Protein AF-A0AAW4VRE9-F1 (afdb_monomer_lite)

Secondary structure (DSSP, 8-state):
--HHHHHHHHHHHHH---HHHHHHHHHHTTSS-SS-HHHHTSHHHHHHHHHHHHHHHTS---GGGS------

Foldseek 3Di:
DAQLQVQQVCCCVVVVDDSVVSNVVCPVVVVAPPDNCCAQQCVVVLQVVQVVCCVVVVHHGHSVNGDTGGND

Radius of gyration: 13.89 Å; chains: 1; bounding box: 32×23×35 Å

pLDDT: mean 97.2, std 1.82, range [88.19, 98.56]

Sequence (72 aa):
VNGTTNFILSKMTQEGMEFLDALMLATELGYAEADPTADIEGYDAGRKVAIMASIAFNSRVTFSDVYTEGIT

Organism: NCBI:txid1982628

InterPro domains:
  IPR001342 Homoserine dehydrogenase, catalytic [PF00742] (1-72)
  IPR019811 Homoserine dehydrogenase, conserved site [PS01042] (26-48)

Structure (mmCIF, N/CA/C/O backbone):
data_AF-A0AAW4VRE9-F1
#
_entry.id   AF-A0AAW4VRE9-F1
#
loop_
_atom_site.group_PDB
_atom_site.id
_atom_site.type_symbol
_atom_site.label_atom_id
_atom_site.label_alt_id
_atom_site.label_comp_id
_atom_site.label_asym_id
_atom_site.label_entity_id
_atom_site.label_seq_id
_atom_site.pdbx_PDB_ins_code
_atom_site.Cartn_x
_atom_site.Cartn_y
_atom_site.Cartn_z
_atom_site.occupancy
_atom_site.B_iso_or_equiv
_atom_site.auth_seq_id
_atom_site.auth_comp_id
_atom_site.auth_asym_id
_atom_site.auth_atom_id
_atom_site.pdbx_PDB_model_num
ATOM 1 N N . VAL A 1 1 ? 4.421 -4.245 0.321 1.00 88.19 1 VAL A N 1
ATOM 2 C CA . VAL A 1 1 ? 5.456 -3.220 0.631 1.00 88.19 1 VAL A CA 1
ATOM 3 C C . VAL A 1 1 ? 4.832 -1.832 0.806 1.00 88.19 1 VAL A C 1
ATOM 5 O O . VAL A 1 1 ? 5.287 -0.858 0.215 1.00 88.19 1 VAL A O 1
ATOM 8 N N . ASN A 1 2 ? 3.800 -1.733 1.644 1.00 96.94 2 ASN A N 1
ATOM 9 C CA . ASN A 1 2 ? 3.079 -0.494 1.928 1.00 96.94 2 ASN A CA 1
ATOM 10 C C . ASN A 1 2 ? 2.711 -0.488 3.421 1.00 96.94 2 ASN A C 1
ATOM 12 O O . ASN A 1 2 ? 2.250 -1.507 3.933 1.00 96.94 2 ASN A O 1
ATOM 16 N N . GLY A 1 3 ? 3.040 0.599 4.123 1.00 96.19 3 GLY A N 1
ATOM 17 C CA . GLY A 1 3 ? 2.876 0.691 5.577 1.00 96.19 3 GLY A CA 1
ATOM 18 C C . GLY A 1 3 ? 1.422 0.919 5.981 1.00 96.19 3 GLY A C 1
ATOM 19 O O . GLY A 1 3 ? 0.937 0.241 6.883 1.00 96.19 3 GLY A O 1
ATOM 20 N N . THR A 1 4 ? 0.733 1.811 5.269 1.00 97.06 4 THR A N 1
ATOM 21 C CA . THR A 1 4 ? -0.664 2.191 5.496 1.00 97.06 4 THR A CA 1
ATOM 22 C C . THR A 1 4 ? -1.599 0.989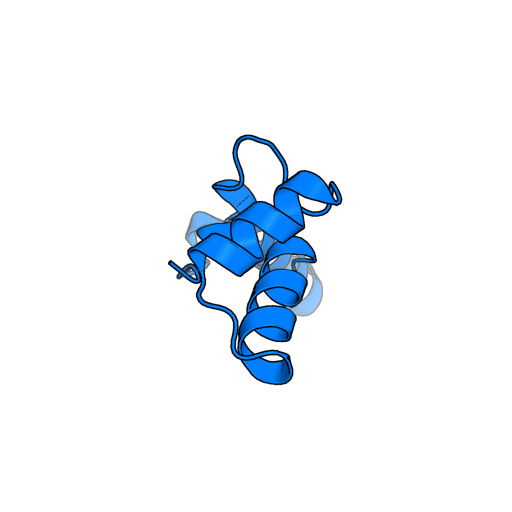 5.396 1.00 97.06 4 THR A C 1
ATOM 24 O O . THR A 1 4 ? -2.314 0.681 6.348 1.00 97.06 4 THR A O 1
ATOM 27 N N . THR A 1 5 ? -1.541 0.230 4.295 1.00 97.50 5 THR A N 1
ATOM 28 C CA . THR A 1 5 ? -2.393 -0.957 4.114 1.00 97.50 5 THR A CA 1
ATOM 29 C C . THR A 1 5 ? -2.079 -2.048 5.127 1.00 97.50 5 THR A C 1
ATOM 31 O O . THR A 1 5 ? -2.992 -2.674 5.661 1.00 97.50 5 THR A O 1
ATOM 34 N N . ASN A 1 6 ? -0.800 -2.247 5.462 1.00 98.00 6 ASN A N 1
ATOM 35 C CA . ASN A 1 6 ? -0.416 -3.227 6.474 1.00 98.00 6 ASN A CA 1
ATOM 36 C C . ASN A 1 6 ? -0.922 -2.842 7.873 1.00 98.00 6 ASN A C 1
ATOM 38 O O . ASN A 1 6 ? -1.334 -3.718 8.633 1.00 98.00 6 ASN A O 1
ATOM 42 N N . PHE A 1 7 ? -0.912 -1.551 8.215 1.00 98.00 7 PHE A N 1
ATOM 43 C CA . PHE A 1 7 ? -1.479 -1.053 9.467 1.00 98.00 7 PHE A CA 1
ATOM 44 C C . PHE A 1 7 ? -2.988 -1.322 9.529 1.00 98.00 7 PHE A C 1
ATOM 46 O O . PHE A 1 7 ? -3.450 -1.932 10.493 1.00 98.00 7 PHE A O 1
ATOM 53 N N . ILE A 1 8 ? -3.727 -0.953 8.477 1.00 98.06 8 ILE A N 1
ATOM 54 C CA . ILE A 1 8 ? -5.182 -1.151 8.380 1.00 98.06 8 ILE A CA 1
ATOM 55 C C . ILE A 1 8 ? -5.540 -2.634 8.548 1.00 98.06 8 ILE A C 1
ATOM 57 O O . ILE A 1 8 ? -6.290 -2.986 9.457 1.00 98.06 8 ILE A O 1
ATOM 61 N N . LEU A 1 9 ? -4.937 -3.526 7.754 1.00 98.19 9 LEU A N 1
ATOM 62 C CA . LEU A 1 9 ? -5.214 -4.967 7.831 1.00 98.19 9 LEU A CA 1
ATOM 63 C C . LEU A 1 9 ? -4.839 -5.570 9.194 1.00 98.19 9 LEU A C 1
ATOM 65 O O . LEU A 1 9 ? -5.526 -6.469 9.684 1.00 98.19 9 LEU A O 1
ATOM 69 N N . SER A 1 10 ? -3.774 -5.070 9.830 1.00 98.31 10 SER A N 1
ATOM 70 C CA . SER A 1 10 ? -3.385 -5.509 11.176 1.00 98.31 10 SER A CA 1
ATOM 71 C C . SER A 1 10 ? -4.439 -5.126 12.213 1.00 98.31 10 SER A C 1
ATOM 73 O O . SER A 1 10 ? -4.781 -5.957 13.050 1.00 98.31 10 SER A O 1
ATOM 75 N N . LYS A 1 11 ? -4.991 -3.908 12.136 1.00 98.12 11 LYS A N 1
ATOM 76 C CA . LYS A 1 11 ? -6.069 -3.450 13.022 1.00 98.12 11 LYS A CA 1
ATOM 77 C C . LYS A 1 11 ? -7.356 -4.236 12.817 1.00 98.12 11 LYS A C 1
ATOM 79 O O . LYS A 1 11 ? -7.933 -4.715 13.790 1.00 98.12 11 LYS A O 1
ATOM 84 N N . MET A 1 12 ? -7.741 -4.470 11.565 1.00 98.19 12 MET A N 1
ATOM 85 C CA . MET A 1 12 ? -8.903 -5.303 11.250 1.00 98.19 12 MET A CA 1
ATOM 86 C C . MET A 1 12 ? -8.744 -6.726 11.804 1.00 98.19 12 MET A C 1
ATOM 88 O O . MET A 1 12 ? -9.642 -7.254 12.450 1.00 98.19 12 MET A O 1
ATOM 92 N N . THR A 1 13 ? -7.570 -7.335 11.620 1.00 98.12 13 THR A N 1
ATOM 93 C CA . THR A 1 13 ? -7.336 -8.732 12.019 1.00 98.12 13 THR A CA 1
ATOM 94 C C . THR A 1 13 ? -7.182 -8.904 13.531 1.00 98.12 13 THR A C 1
ATOM 96 O O . THR A 1 13 ? -7.702 -9.862 14.097 1.00 98.12 13 THR A O 1
ATOM 99 N N . GLN A 1 14 ? -6.427 -8.024 14.194 1.00 98.06 14 GLN A N 1
ATOM 100 C CA . GLN A 1 14 ? -6.058 -8.202 15.605 1.00 98.06 14 GLN A CA 1
ATOM 101 C C . GLN A 1 14 ? -7.090 -7.614 16.565 1.00 98.06 14 GLN A C 1
ATOM 103 O O . GLN A 1 14 ? -7.259 -8.128 17.668 1.00 98.06 14 GLN A O 1
ATOM 108 N N . GLU A 1 15 ? -7.767 -6.543 16.155 1.00 97.25 15 GLU A N 1
ATOM 109 C CA . GLU A 1 15 ? -8.704 -5.794 16.999 1.00 97.25 15 GLU A CA 1
ATOM 110 C C . GLU A 1 15 ? -10.153 -5.930 16.506 1.00 97.25 15 GLU A C 1
ATOM 112 O O . GLU A 1 15 ? -11.063 -5.414 17.148 1.00 97.25 15 GLU A O 1
ATOM 117 N N . GLY A 1 16 ? -10.385 -6.652 15.401 1.00 97.19 16 GLY A N 1
ATOM 118 C CA . GLY A 1 16 ? -11.721 -6.877 14.844 1.00 97.19 16 GLY A CA 1
ATOM 119 C C . GLY A 1 16 ? -12.366 -5.610 14.284 1.00 97.19 16 GLY A C 1
ATOM 120 O O . GLY A 1 16 ? -13.589 -5.536 14.226 1.00 97.19 16 GLY A O 1
ATOM 121 N N . MET A 1 17 ? -11.563 -4.599 13.933 1.00 97.75 17 MET A N 1
ATOM 122 C CA . MET A 1 17 ? -12.068 -3.346 13.371 1.00 97.75 17 MET A CA 1
ATOM 123 C C . MET A 1 17 ? -12.629 -3.559 11.964 1.00 97.75 17 MET A C 1
ATOM 125 O O . MET A 1 17 ? -12.067 -4.312 11.168 1.00 97.75 17 MET A O 1
ATOM 129 N N . GLU A 1 18 ? -13.689 -2.828 11.635 1.00 98.19 18 GLU A N 1
ATOM 130 C CA . GLU A 1 18 ? -14.145 -2.695 10.254 1.00 98.19 18 GLU A CA 1
ATOM 131 C C . GLU A 1 18 ? -13.150 -1.846 9.447 1.00 98.19 18 GLU A C 1
ATOM 133 O O . GLU A 1 18 ? -12.410 -1.022 9.996 1.00 98.19 18 GLU A O 1
ATOM 138 N N . PHE A 1 19 ? -13.133 -2.025 8.123 1.00 97.75 19 PHE A N 1
ATOM 139 C CA . PHE A 1 19 ? -12.184 -1.336 7.238 1.00 97.75 19 PHE A CA 1
ATOM 140 C C . PHE A 1 19 ? -12.212 0.191 7.402 1.00 97.75 19 PHE A C 1
ATOM 142 O O . PHE A 1 19 ? -11.161 0.816 7.551 1.00 97.75 19 PHE A O 1
ATOM 149 N N . LEU A 1 20 ? -13.409 0.791 7.404 1.00 97.38 20 LEU A N 1
ATOM 150 C CA . LEU A 1 20 ? -13.567 2.246 7.498 1.00 97.38 20 LEU A CA 1
ATOM 151 C C . LEU A 1 20 ? -13.051 2.798 8.831 1.00 97.38 20 LEU A C 1
ATOM 153 O O . LEU A 1 20 ? -12.395 3.837 8.835 1.00 97.38 20 LEU A O 1
ATOM 157 N N . ASP A 1 21 ? -13.278 2.086 9.935 1.00 97.94 21 ASP A N 1
ATOM 158 C CA . ASP A 1 21 ? -12.801 2.496 11.259 1.00 97.94 21 ASP A CA 1
ATOM 159 C C . ASP A 1 21 ? -11.269 2.431 11.332 1.00 97.94 21 ASP A C 1
ATOM 161 O O . ASP A 1 21 ? -10.614 3.363 11.804 1.00 97.94 21 ASP A O 1
ATOM 165 N N . ALA A 1 22 ? -10.679 1.355 10.802 1.00 98.00 22 ALA A N 1
ATOM 166 C CA . ALA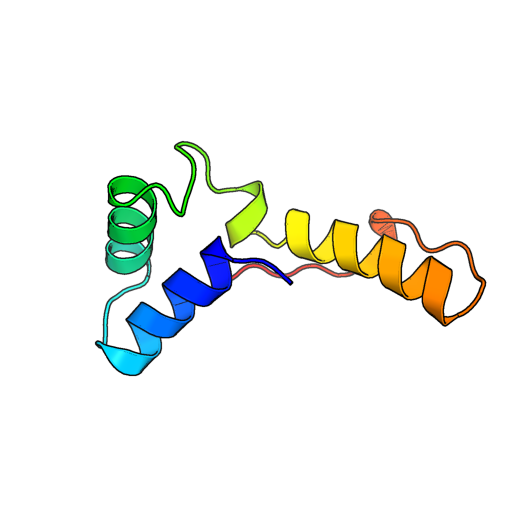 A 1 22 ? -9.230 1.195 10.735 1.00 98.00 22 ALA A CA 1
ATOM 167 C C . ALA A 1 22 ? -8.569 2.243 9.821 1.00 98.00 22 ALA A C 1
ATOM 169 O O . ALA A 1 22 ? -7.492 2.749 10.148 1.00 98.00 22 ALA A O 1
ATOM 170 N N . LEU A 1 23 ? -9.210 2.600 8.703 1.00 97.62 23 LEU A N 1
ATOM 171 C CA . LEU A 1 23 ? -8.754 3.665 7.809 1.00 97.62 23 LEU A CA 1
ATOM 172 C C . LEU A 1 23 ? -8.815 5.035 8.494 1.00 97.62 23 LEU A C 1
ATOM 174 O O . LEU A 1 23 ? -7.833 5.774 8.459 1.00 97.62 23 LEU A O 1
ATOM 178 N N . MET A 1 24 ? -9.926 5.356 9.162 1.00 97.12 24 MET A N 1
ATOM 179 C CA . MET A 1 24 ? -10.064 6.605 9.917 1.00 97.12 24 MET A CA 1
ATOM 180 C C . MET A 1 24 ? -8.994 6.730 11.003 1.00 97.12 24 MET A C 1
ATOM 182 O O . MET A 1 24 ? -8.355 7.777 11.116 1.00 97.12 24 MET A O 1
ATOM 186 N N . LEU A 1 25 ? -8.746 5.653 11.753 1.00 97.50 25 LEU A N 1
ATOM 187 C CA . LEU A 1 25 ? -7.686 5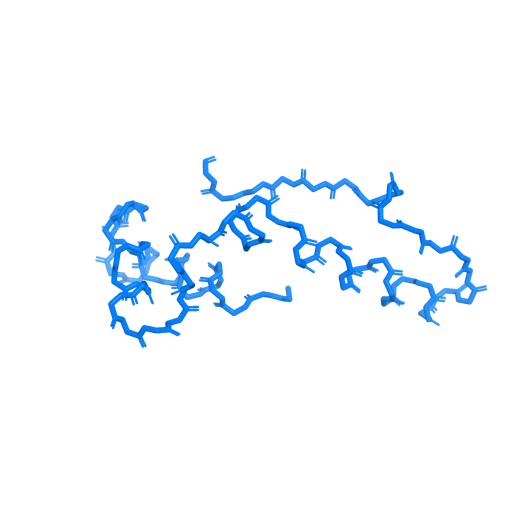.611 12.758 1.00 97.50 25 LEU A CA 1
ATOM 188 C C . LEU A 1 25 ? -6.300 5.809 12.130 1.00 97.50 25 LEU A C 1
ATOM 190 O O . LEU A 1 25 ? -5.464 6.527 12.679 1.00 97.50 25 LEU A O 1
ATOM 194 N N . ALA A 1 26 ? -6.041 5.188 10.976 1.00 97.25 26 ALA A N 1
ATOM 195 C CA . ALA A 1 26 ? -4.788 5.375 10.254 1.00 97.25 26 ALA A CA 1
ATOM 196 C C . ALA A 1 26 ? -4.586 6.845 9.848 1.00 97.25 26 ALA A C 1
ATOM 198 O O . ALA A 1 26 ? -3.476 7.356 9.991 1.00 97.25 26 ALA A O 1
ATOM 199 N N . THR A 1 27 ? -5.634 7.541 9.398 1.00 96.06 27 THR A N 1
ATOM 200 C CA . THR A 1 27 ? -5.571 8.975 9.071 1.00 96.06 27 THR A CA 1
ATOM 201 C C . THR A 1 27 ? -5.358 9.839 10.316 1.00 96.06 27 THR A C 1
ATOM 203 O O . THR A 1 27 ? -4.505 10.722 10.302 1.00 96.06 27 THR A O 1
ATOM 206 N N . GLU A 1 28 ? -6.076 9.575 11.412 1.00 97.12 28 GLU A N 1
ATOM 207 C CA . GLU A 1 28 ? -5.947 10.336 12.667 1.00 97.12 28 GLU A CA 1
ATOM 208 C C . GLU A 1 28 ? -4.528 10.257 13.248 1.00 97.12 28 GLU A C 1
ATOM 210 O O . GLU A 1 28 ? -3.967 11.257 13.697 1.00 97.12 28 GLU A O 1
ATOM 215 N N . LEU A 1 29 ? -3.921 9.072 13.191 1.00 96.50 29 LEU A N 1
ATOM 216 C CA . LEU A 1 29 ? -2.558 8.831 13.664 1.00 96.50 29 LEU A CA 1
ATOM 217 C C . LEU A 1 29 ? -1.476 9.267 12.660 1.00 96.50 29 LEU A C 1
ATOM 219 O O . LEU A 1 29 ? -0.287 9.165 12.966 1.00 96.50 29 LEU A O 1
ATOM 223 N N . GLY A 1 30 ? -1.863 9.735 11.469 1.00 94.94 30 GLY A N 1
ATOM 224 C CA . GLY A 1 30 ? -0.944 10.166 10.415 1.00 94.94 30 GLY A CA 1
ATOM 225 C C . GLY A 1 30 ? -0.226 9.028 9.683 1.00 94.94 30 GLY A C 1
ATOM 226 O O . GLY A 1 30 ? 0.790 9.272 9.036 1.00 94.94 30 GLY A O 1
ATOM 227 N N . TYR A 1 31 ? -0.725 7.791 9.780 1.00 92.31 31 TYR A N 1
ATOM 228 C CA . TYR A 1 31 ? -0.267 6.675 8.944 1.00 92.31 31 TYR A CA 1
ATOM 229 C C . TYR A 1 31 ? -0.814 6.760 7.517 1.00 92.31 31 TYR A C 1
ATOM 231 O O . TYR A 1 31 ? -0.114 6.364 6.592 1.00 92.31 31 TYR A O 1
ATOM 239 N N . ALA A 1 32 ? -2.041 7.257 7.345 1.00 95.31 32 ALA A N 1
ATOM 240 C CA . ALA A 1 32 ? -2.663 7.506 6.048 1.00 95.31 32 ALA A CA 1
ATOM 241 C C . ALA A 1 32 ? -2.763 9.015 5.779 1.00 95.31 32 ALA A C 1
ATOM 243 O O . ALA A 1 32 ? -3.047 9.797 6.688 1.00 95.31 32 ALA A O 1
ATOM 244 N N . GLU A 1 33 ? -2.571 9.425 4.526 1.00 93.38 33 GLU A N 1
ATOM 245 C CA . GLU A 1 33 ? -2.834 10.801 4.093 1.00 93.38 33 GLU A CA 1
ATOM 246 C C . GLU A 1 33 ? -4.346 11.067 3.951 1.00 93.38 33 GLU A C 1
ATOM 248 O O . GLU A 1 33 ? -5.171 10.155 4.034 1.00 93.38 33 GLU A O 1
ATOM 253 N N . ALA A 1 34 ? -4.724 12.332 3.734 1.00 92.75 34 ALA A N 1
ATOM 254 C CA . ALA A 1 34 ? -6.125 12.720 3.542 1.00 92.75 34 ALA A CA 1
ATOM 255 C C . ALA A 1 34 ? -6.766 12.056 2.309 1.00 92.75 34 ALA A C 1
ATOM 257 O O . ALA A 1 34 ? -7.958 11.759 2.323 1.00 92.75 34 ALA A O 1
ATOM 258 N N . ASP A 1 35 ? -5.971 11.823 1.261 1.00 95.88 35 ASP A N 1
ATOM 259 C CA . ASP A 1 35 ? -6.337 10.986 0.121 1.00 95.88 35 ASP A CA 1
ATOM 260 C C . ASP A 1 35 ? -5.483 9.702 0.140 1.00 95.88 35 ASP A C 1
ATOM 262 O O . ASP A 1 35 ? -4.344 9.709 -0.333 1.00 95.88 35 ASP A O 1
ATOM 266 N N . PRO A 1 36 ? -6.006 8.591 0.690 1.00 95.75 36 PRO A N 1
ATOM 267 C CA . PRO A 1 36 ? -5.264 7.343 0.833 1.00 95.75 36 PRO A CA 1
ATOM 268 C C . PRO A 1 36 ? -5.292 6.468 -0.431 1.00 95.75 36 PRO A C 1
ATOM 270 O O . PRO A 1 36 ? -4.831 5.327 -0.384 1.00 95.75 36 PRO A O 1
ATOM 273 N N . THR A 1 37 ? -5.819 6.959 -1.563 1.00 97.06 37 THR A N 1
ATOM 274 C CA . THR A 1 37 ? -6.058 6.160 -2.782 1.00 97.06 37 THR A CA 1
ATOM 275 C C . THR A 1 37 ? -4.808 5.413 -3.252 1.00 97.06 37 THR A C 1
ATOM 277 O O . THR A 1 37 ? -4.877 4.242 -3.619 1.00 97.06 37 THR A O 1
ATOM 280 N N . ALA A 1 38 ? -3.638 6.059 -3.218 1.00 95.50 38 ALA A N 1
ATOM 281 C CA . ALA A 1 38 ? -2.387 5.435 -3.653 1.00 95.50 38 ALA A CA 1
ATOM 282 C C . ALA A 1 38 ? -1.990 4.208 -2.814 1.00 95.50 38 ALA A C 1
ATOM 284 O O . ALA A 1 38 ? -1.327 3.304 -3.334 1.00 95.50 38 ALA A O 1
ATOM 285 N N . ASP A 1 39 ? -2.405 4.177 -1.549 1.00 96.94 39 ASP A N 1
ATOM 286 C CA . ASP A 1 39 ? -2.157 3.075 -0.633 1.00 96.94 39 ASP A CA 1
ATOM 287 C C . ASP A 1 39 ? -3.227 1.990 -0.784 1.00 96.94 39 ASP A C 1
ATOM 289 O O . ASP A 1 39 ? -2.892 0.844 -1.090 1.00 96.94 39 ASP A O 1
ATOM 293 N N . ILE A 1 40 ? -4.507 2.345 -0.605 1.00 96.88 40 ILE A N 1
ATOM 294 C CA . ILE A 1 40 ? -5.605 1.369 -0.481 1.00 96.88 40 ILE A CA 1
ATOM 295 C C . ILE A 1 40 ? -5.976 0.685 -1.799 1.00 96.88 40 ILE A C 1
ATOM 297 O O . ILE A 1 40 ? -6.410 -0.459 -1.759 1.00 96.88 40 ILE A O 1
ATOM 301 N N . GLU A 1 41 ? -5.722 1.321 -2.946 1.00 97.88 41 GLU A N 1
ATOM 302 C CA . GLU A 1 41 ? -5.895 0.722 -4.283 1.00 97.88 41 GLU A CA 1
ATOM 303 C C . GLU A 1 41 ? -4.622 -0.003 -4.773 1.00 97.88 41 GLU A C 1
ATOM 305 O O . GLU A 1 41 ? -4.560 -0.527 -5.884 1.00 97.88 41 GLU A O 1
ATOM 310 N N . GLY A 1 42 ? -3.560 -0.029 -3.958 1.00 97.19 42 GLY A N 1
ATOM 311 C CA . GLY A 1 42 ? -2.350 -0.809 -4.228 1.00 97.19 42 GLY A CA 1
ATOM 312 C C . GLY A 1 42 ? -1.344 -0.175 -5.197 1.00 97.19 42 GLY A C 1
ATOM 313 O O . GLY A 1 42 ? -0.355 -0.822 -5.554 1.00 97.19 42 GLY A O 1
ATOM 314 N N . TYR A 1 43 ? -1.517 1.085 -5.608 1.00 97.88 43 TYR A N 1
ATOM 315 C CA . TYR A 1 43 ? -0.629 1.741 -6.579 1.00 97.88 43 TYR A CA 1
ATOM 316 C C . TYR A 1 43 ? 0.805 1.929 -6.075 1.00 97.88 43 TYR A C 1
ATOM 318 O O . TYR A 1 43 ? 1.759 1.680 -6.818 1.00 97.88 43 TYR A O 1
ATOM 326 N N . ASP A 1 44 ? 0.985 2.348 -4.821 1.00 97.75 44 ASP A N 1
ATOM 327 C CA . ASP A 1 44 ? 2.311 2.468 -4.208 1.00 97.75 44 ASP A CA 1
ATOM 328 C C . ASP A 1 44 ? 3.022 1.105 -4.158 1.00 97.75 44 ASP A C 1
ATOM 330 O O . ASP A 1 44 ? 4.175 0.969 -4.587 1.00 97.75 44 ASP A O 1
ATOM 334 N N . ALA A 1 45 ? 2.305 0.062 -3.730 1.00 98.25 45 ALA A N 1
ATOM 335 C CA . ALA A 1 45 ? 2.832 -1.295 -3.707 1.00 98.25 45 ALA A CA 1
ATOM 336 C C . ALA A 1 45 ? 3.194 -1.791 -5.118 1.00 98.25 45 ALA A C 1
ATOM 338 O O . ALA A 1 45 ? 4.293 -2.313 -5.311 1.00 98.25 45 ALA A O 1
ATOM 339 N N . GLY A 1 46 ? 2.326 -1.580 -6.110 1.00 98.44 46 GLY A N 1
ATOM 340 C CA . GLY A 1 46 ? 2.559 -1.995 -7.494 1.00 98.44 46 GLY A CA 1
ATOM 341 C C . GLY A 1 46 ? 3.775 -1.313 -8.127 1.00 98.44 46 GLY A C 1
ATOM 342 O O . GLY A 1 46 ? 4.609 -1.975 -8.747 1.00 98.44 46 GLY A O 1
ATOM 343 N N . ARG A 1 47 ? 3.959 -0.003 -7.906 1.00 98.44 47 ARG A N 1
ATOM 344 C CA . ARG A 1 47 ? 5.145 0.734 -8.389 1.00 98.44 47 ARG A CA 1
ATOM 345 C C . ARG A 1 47 ? 6.437 0.204 -7.768 1.00 98.44 47 ARG A C 1
ATOM 347 O O . ARG A 1 47 ? 7.428 0.021 -8.475 1.00 98.44 47 ARG A O 1
ATOM 354 N N . LYS A 1 48 ? 6.426 -0.095 -6.465 1.00 98.44 48 LYS A N 1
ATOM 355 C CA . LYS A 1 48 ? 7.568 -0.719 -5.776 1.00 98.44 48 LYS A CA 1
ATOM 356 C C . LYS A 1 48 ? 7.865 -2.110 -6.335 1.00 98.44 48 LYS A C 1
ATOM 358 O O . LYS A 1 48 ? 9.030 -2.432 -6.557 1.00 98.44 48 LYS A O 1
ATOM 363 N N . VAL A 1 49 ? 6.838 -2.916 -6.606 1.00 98.44 49 VAL A N 1
ATOM 364 C CA . VAL A 1 49 ? 6.990 -4.248 -7.215 1.00 98.44 49 VAL A CA 1
ATOM 365 C C . VAL A 1 49 ? 7.614 -4.161 -8.608 1.00 98.44 49 VAL A C 1
ATOM 367 O O . VAL A 1 49 ? 8.540 -4.919 -8.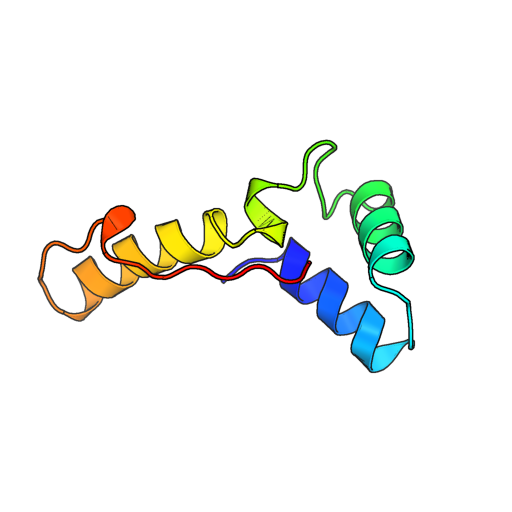879 1.00 98.44 49 VAL A O 1
ATOM 370 N N . ALA A 1 50 ? 7.206 -3.209 -9.453 1.00 98.56 50 ALA A N 1
ATOM 371 C CA . ALA A 1 50 ? 7.813 -3.016 -10.775 1.00 98.56 50 ALA A CA 1
ATOM 372 C C . ALA A 1 50 ? 9.326 -2.727 -10.691 1.00 98.56 50 ALA A C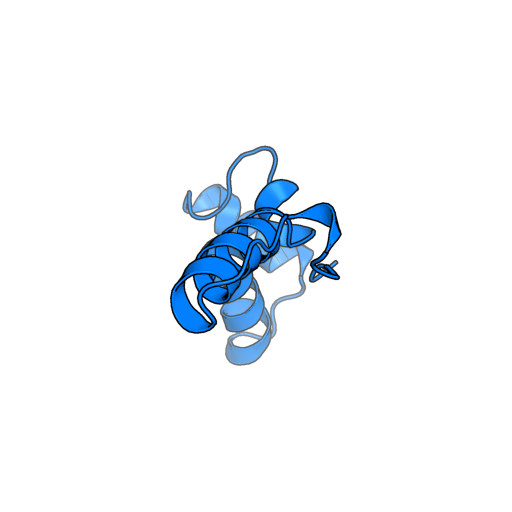 1
ATOM 374 O O . ALA A 1 50 ? 10.126 -3.324 -11.419 1.00 98.56 50 ALA A O 1
ATOM 375 N N . ILE A 1 51 ? 9.737 -1.857 -9.759 1.00 98.50 51 ILE A N 1
ATOM 376 C CA . ILE A 1 51 ? 11.155 -1.543 -9.516 1.00 98.50 51 ILE A CA 1
ATOM 377 C C . ILE A 1 51 ? 11.901 -2.785 -9.012 1.00 98.50 51 ILE A C 1
ATOM 379 O O . ILE A 1 51 ? 12.947 -3.139 -9.556 1.00 98.50 51 ILE A O 1
ATOM 383 N N . MET A 1 52 ? 11.361 -3.470 -7.999 1.00 98.50 52 MET A N 1
ATOM 384 C CA . MET A 1 52 ? 11.990 -4.661 -7.421 1.00 98.50 52 MET A CA 1
ATOM 385 C C . MET A 1 52 ? 12.132 -5.790 -8.444 1.00 98.50 52 MET A C 1
ATOM 387 O O . MET A 1 52 ? 13.203 -6.380 -8.536 1.00 98.50 52 MET A O 1
ATOM 391 N N . ALA A 1 53 ? 11.096 -6.067 -9.239 1.00 98.50 53 ALA A N 1
ATOM 392 C CA . ALA A 1 53 ? 11.131 -7.087 -10.283 1.00 98.50 53 ALA A CA 1
ATOM 393 C C . ALA A 1 53 ? 12.167 -6.751 -11.363 1.00 98.50 53 ALA A C 1
ATOM 395 O O . ALA A 1 53 ? 12.919 -7.631 -11.787 1.00 98.50 53 ALA A O 1
ATOM 396 N N . SER A 1 54 ? 12.264 -5.475 -11.755 1.00 98.50 54 SER A N 1
ATOM 397 C CA . SER A 1 54 ? 13.268 -5.035 -12.727 1.00 98.50 54 SER A CA 1
ATOM 398 C C . SER A 1 54 ? 14.695 -5.312 -12.247 1.00 98.50 54 SER A C 1
ATOM 400 O O . SER A 1 54 ? 15.517 -5.842 -12.994 1.00 98.50 54 SER A O 1
ATOM 402 N N . ILE A 1 55 ? 14.977 -5.002 -10.976 1.00 98.38 55 ILE A N 1
ATOM 403 C CA . ILE A 1 55 ? 16.290 -5.218 -10.354 1.00 98.38 55 ILE A CA 1
ATOM 404 C C . ILE A 1 55 ? 16.564 -6.713 -10.142 1.00 98.38 55 ILE A C 1
ATOM 406 O O . ILE A 1 55 ? 17.646 -7.190 -10.471 1.00 98.38 55 ILE A O 1
ATOM 410 N N . ALA A 1 56 ? 15.593 -7.460 -9.613 1.00 98.50 56 ALA A N 1
ATOM 411 C CA . ALA A 1 56 ? 15.762 -8.865 -9.246 1.00 98.50 56 ALA A CA 1
ATOM 412 C C . ALA A 1 56 ? 15.985 -9.779 -10.459 1.00 98.50 56 ALA A C 1
ATOM 414 O O . ALA A 1 56 ? 16.742 -10.744 -10.368 1.00 98.50 56 ALA A O 1
ATOM 415 N N . PHE A 1 57 ? 15.343 -9.475 -11.590 1.00 98.19 57 PHE A N 1
ATOM 416 C CA . PHE A 1 57 ? 15.377 -10.319 -12.789 1.00 98.19 57 PHE A CA 1
ATOM 417 C C . PHE A 1 57 ? 16.174 -9.716 -13.948 1.00 98.19 57 PHE A C 1
ATOM 419 O O . PHE A 1 57 ? 16.185 -10.291 -15.035 1.00 98.19 57 PHE A O 1
ATOM 426 N N . ASN A 1 58 ? 16.842 -8.575 -13.732 1.00 97.62 58 ASN A N 1
ATOM 427 C CA . ASN A 1 58 ? 17.612 -7.857 -14.752 1.00 97.62 58 ASN A CA 1
ATOM 428 C C . ASN A 1 58 ? 16.822 -7.663 -16.065 1.00 97.62 58 ASN A C 1
ATOM 430 O O . ASN A 1 58 ? 17.319 -7.899 -17.166 1.00 97.62 58 ASN A O 1
ATOM 434 N N . SER A 1 59 ? 15.556 -7.272 -15.927 1.00 97.00 59 SER A N 1
ATOM 435 C CA . SER A 1 59 ? 14.616 -7.032 -17.025 1.00 97.00 59 SER A CA 1
ATOM 436 C C . SER A 1 59 ? 13.925 -5.687 -16.815 1.00 97.00 59 SER A C 1
ATOM 438 O O . SER A 1 59 ? 13.986 -5.115 -15.730 1.00 97.00 59 SER A O 1
ATOM 440 N N . ARG A 1 60 ? 13.269 -5.148 -17.843 1.00 97.94 60 ARG A N 1
ATOM 441 C CA . ARG A 1 60 ? 12.496 -3.912 -17.706 1.00 97.94 60 ARG A CA 1
ATOM 442 C C . ARG A 1 60 ? 11.040 -4.253 -17.418 1.00 97.94 60 ARG A C 1
ATOM 444 O O . ARG A 1 60 ? 10.320 -4.637 -18.331 1.00 97.94 60 ARG A O 1
ATOM 451 N N . VAL A 1 61 ? 10.625 -4.068 -16.168 1.00 98.44 61 VAL A N 1
ATOM 452 C CA . VAL A 1 61 ? 9.230 -4.173 -15.727 1.00 98.44 61 VAL A CA 1
ATOM 453 C C . VAL A 1 61 ? 8.722 -2.773 -15.404 1.00 98.44 61 VAL A C 1
ATOM 455 O O . VAL A 1 61 ? 9.352 -2.014 -14.667 1.00 98.44 61 VAL A O 1
ATOM 458 N N . THR A 1 62 ? 7.588 -2.404 -15.978 1.00 98.38 62 THR A N 1
ATOM 459 C CA . THR A 1 62 ? 6.924 -1.121 -15.748 1.00 98.38 62 THR A CA 1
ATOM 460 C C . THR A 1 62 ? 5.666 -1.313 -14.912 1.00 98.38 62 THR A C 1
ATOM 462 O O . THR A 1 62 ? 5.188 -2.426 -14.725 1.00 98.38 62 THR A O 1
ATOM 465 N N . PHE A 1 63 ? 5.115 -0.222 -14.378 1.00 98.06 63 PHE A N 1
ATOM 466 C CA . PHE A 1 63 ? 3.912 -0.296 -13.547 1.00 98.06 63 PHE A CA 1
ATOM 467 C C . PHE A 1 63 ? 2.711 -0.918 -14.281 1.00 98.06 63 PHE A C 1
ATOM 469 O O . PHE A 1 63 ? 1.964 -1.668 -13.670 1.00 98.06 63 PHE A O 1
ATOM 476 N N . SER A 1 64 ? 2.558 -0.683 -15.590 1.00 98.12 64 SER A N 1
ATOM 477 C CA . SER A 1 64 ? 1.482 -1.284 -16.394 1.00 98.12 64 SER A CA 1
ATOM 478 C C . SER A 1 64 ? 1.587 -2.804 -16.544 1.00 98.12 64 SER A C 1
ATOM 480 O O . SER A 1 64 ? 0.607 -3.435 -16.924 1.00 98.12 64 SER A O 1
ATOM 482 N N . ASP A 1 65 ? 2.751 -3.387 -16.253 1.00 98.19 65 ASP A N 1
ATOM 483 C CA . ASP A 1 65 ? 2.965 -4.837 -16.287 1.00 98.19 65 ASP A CA 1
ATOM 484 C C . ASP A 1 65 ? 2.572 -5.509 -14.957 1.00 98.19 65 ASP A C 1
ATOM 486 O O . ASP A 1 65 ? 2.586 -6.736 -14.851 1.00 98.19 65 ASP A O 1
ATOM 490 N N . VAL A 1 66 ? 2.250 -4.721 -13.924 1.00 98.25 66 VAL A N 1
ATOM 491 C CA . VAL A 1 66 ? 1.928 -5.204 -12.580 1.00 98.25 66 VAL A CA 1
ATOM 492 C C . VAL A 1 66 ? 0.420 -5.143 -12.367 1.00 98.25 66 VAL A C 1
ATOM 494 O O . VAL A 1 66 ? -0.166 -4.065 -12.321 1.00 98.25 66 VAL A O 1
ATOM 497 N N . TYR A 1 67 ? -0.207 -6.306 -12.189 1.00 98.25 67 TYR A N 1
ATOM 498 C CA . TYR A 1 67 ? -1.584 -6.376 -11.703 1.00 98.25 67 TYR A CA 1
ATOM 499 C C . TYR A 1 67 ? -1.663 -5.838 -10.269 1.00 98.25 67 TYR A C 1
ATOM 501 O O . TYR A 1 67 ? -0.847 -6.205 -9.419 1.00 98.25 67 TYR A O 1
ATOM 509 N N . THR A 1 68 ? -2.653 -4.990 -10.004 1.00 97.75 68 THR A N 1
ATOM 510 C CA . THR A 1 68 ? -2.914 -4.416 -8.683 1.00 97.75 68 THR A CA 1
ATOM 511 C C . THR A 1 68 ? -4.367 -4.625 -8.298 1.00 97.75 68 THR A C 1
ATOM 513 O O . THR A 1 68 ? -5.262 -4.354 -9.093 1.00 97.75 68 THR A O 1
ATOM 516 N N . GLU A 1 69 ? -4.573 -5.048 -7.059 1.00 98.12 69 GLU A N 1
ATOM 517 C CA . GLU A 1 69 ? -5.871 -5.119 -6.400 1.00 98.12 69 GLU A CA 1
ATOM 518 C C . GLU A 1 69 ? -5.708 -4.518 -5.005 1.00 98.12 69 GLU A C 1
ATOM 520 O O . GLU A 1 69 ? -4.688 -4.747 -4.342 1.00 98.12 69 GLU A O 1
ATOM 525 N N . GLY A 1 70 ? -6.667 -3.678 -4.626 1.00 97.19 70 GLY A N 1
ATOM 526 C CA . GLY A 1 70 ? -6.666 -2.954 -3.367 1.00 97.19 70 GLY A CA 1
ATOM 527 C C . GLY A 1 70 ? -7.105 -3.799 -2.174 1.00 97.19 70 GLY A C 1
ATOM 528 O O . GLY A 1 70 ? -7.169 -5.025 -2.230 1.00 97.19 70 GLY A O 1
ATOM 529 N N . ILE A 1 71 ? -7.402 -3.108 -1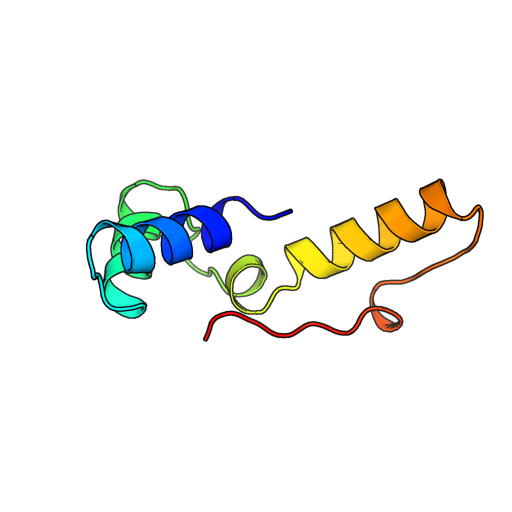.076 1.00 97.44 71 ILE A N 1
ATOM 530 C CA . ILE A 1 71 ? -7.988 -3.688 0.145 1.00 97.44 71 ILE A CA 1
ATOM 531 C C . ILE A 1 71 ? -9.414 -3.175 0.418 1.00 97.44 71 ILE A C 1
ATOM 533 O O . ILE A 1 71 ? -9.913 -3.347 1.530 1.00 97.44 71 ILE A O 1
ATOM 537 N N . THR A 1 72 ? -10.011 -2.500 -0.568 1.00 91.00 72 THR A N 1
ATOM 538 C CA . THR A 1 72 ? -11.350 -1.894 -0.550 1.00 91.00 72 THR A CA 1
ATOM 539 C C . THR A 1 72 ? -12.436 -2.843 -1.044 1.00 91.00 72 THR A C 1
ATOM 541 O O . THR A 1 72 ? -12.140 -3.741 -1.865 1.00 91.00 72 THR A O 1
#